Protein AF-A0A0V0RYK8-F1 (afdb_monomer_lite)

Sequence (79 aa):
MLEIVRRYNTSMGGVDILDKLLSSYRPRLRSKKWWWNLFSNALNLAVVAAWRLHRELYQESSTALSHLDFRRDITTHLL

Foldseek 3Di:
DVVVVVVCVVPVCPVVVLVVQCVVDPDPDDDPDPCVSVVSSVVSSVLVVVLVVLCVVCVPPPPNDDSVVSVVVVVVVVD

Secondary structure (DSSP, 8-state):
-HHHHHHHHHHHTHHHHHHHHHHHT------SSHHHHHHHHHHHHHHHHHHHHHHHHTTTSTT---HHHHHHHHHHHH-

Radius of gyration: 16.2 Å; chains: 1; bounding box: 26×46×38 Å

Structure (mmCIF, N/CA/C/O backbone):
data_AF-A0A0V0RYK8-F1
#
_entry.id   AF-A0A0V0RYK8-F1
#
loop_
_atom_site.group_PDB
_atom_site.id
_atom_site.type_symbol
_atom_site.label_atom_id
_atom_site.label_alt_id
_atom_site.label_comp_id
_atom_site.label_asym_id
_atom_site.label_entity_id
_atom_site.label_seq_id
_atom_site.pdbx_PDB_ins_code
_atom_site.Cartn_x
_atom_site.Cartn_y
_atom_site.Cartn_z
_atom_site.occupancy
_atom_site.B_iso_or_equiv
_atom_site.auth_seq_id
_atom_site.auth_comp_id
_atom_site.auth_asym_id
_atom_site.auth_atom_id
_atom_site.pdbx_PDB_model_num
ATOM 1 N N . MET A 1 1 ? 17.273 -27.354 -20.796 1.00 61.84 1 MET A N 1
ATOM 2 C CA . MET A 1 1 ? 16.562 -26.172 -21.339 1.00 61.84 1 MET A CA 1
ATOM 3 C C . MET A 1 1 ? 15.187 -25.981 -20.690 1.00 61.84 1 MET A C 1
ATOM 5 O O . MET A 1 1 ? 14.953 -24.914 -20.144 1.00 61.84 1 MET A O 1
ATOM 9 N N . LEU A 1 2 ? 14.330 -27.011 -20.632 1.00 81.62 2 LEU A N 1
ATOM 10 C CA . LEU A 1 2 ? 12.997 -26.934 -19.999 1.00 81.62 2 LEU A CA 1
ATOM 11 C C . LEU A 1 2 ? 13.013 -26.578 -18.497 1.00 81.62 2 LEU A C 1
ATOM 13 O O . LEU A 1 2 ? 12.173 -25.812 -18.040 1.00 81.62 2 LEU A O 1
ATOM 17 N N . GLU A 1 3 ? 13.996 -27.067 -17.734 1.00 86.50 3 GLU A N 1
ATOM 18 C CA . GLU A 1 3 ? 14.083 -26.796 -16.288 1.00 86.50 3 GLU A CA 1
ATOM 19 C C . GLU A 1 3 ? 14.352 -25.321 -15.956 1.00 86.50 3 GLU A C 1
ATOM 21 O O . GLU A 1 3 ? 13.823 -24.788 -14.983 1.00 86.50 3 GLU A O 1
ATOM 26 N N . ILE A 1 4 ? 15.145 -24.643 -16.789 1.00 88.75 4 ILE A N 1
ATOM 27 C CA . ILE A 1 4 ? 15.483 -23.225 -16.611 1.00 88.75 4 ILE A CA 1
ATOM 28 C C . ILE A 1 4 ? 14.237 -22.367 -16.845 1.00 88.75 4 ILE A C 1
ATOM 30 O O . ILE A 1 4 ? 13.924 -21.498 -16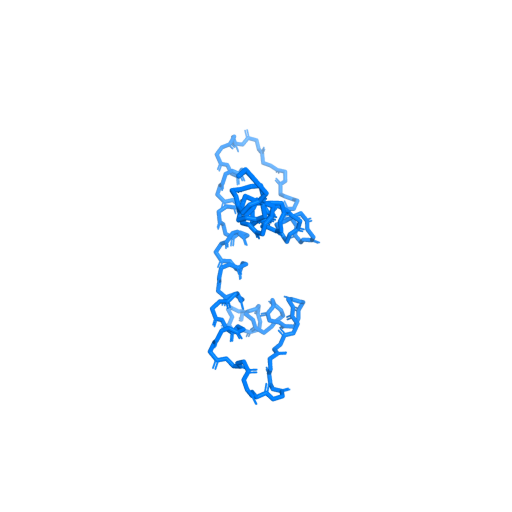.035 1.00 88.75 4 ILE A O 1
ATOM 34 N N . VAL A 1 5 ? 13.487 -22.667 -17.910 1.00 90.75 5 VAL A N 1
ATOM 35 C CA . VAL A 1 5 ? 12.223 -21.987 -18.227 1.00 90.75 5 VAL A CA 1
ATOM 36 C C . VAL A 1 5 ? 11.187 -22.220 -17.125 1.00 90.75 5 VAL A C 1
ATOM 38 O O . VAL A 1 5 ? 10.515 -21.283 -16.704 1.00 90.75 5 VAL A O 1
ATOM 41 N N . ARG A 1 6 ? 11.098 -23.446 -16.592 1.00 89.56 6 ARG A N 1
ATOM 42 C CA . ARG A 1 6 ? 10.191 -23.772 -15.482 1.00 89.56 6 ARG A CA 1
ATOM 43 C C . ARG A 1 6 ? 10.502 -22.949 -14.231 1.00 89.56 6 ARG A C 1
ATOM 45 O O . ARG A 1 6 ? 9.598 -22.336 -13.676 1.00 89.56 6 ARG A O 1
ATOM 52 N N . ARG A 1 7 ? 11.771 -22.891 -13.813 1.00 86.94 7 ARG A N 1
ATOM 53 C CA . ARG A 1 7 ? 12.192 -22.098 -12.643 1.00 86.94 7 ARG A CA 1
ATOM 54 C C . ARG A 1 7 ? 11.951 -20.605 -12.834 1.00 86.94 7 ARG A C 1
ATOM 56 O O . ARG A 1 7 ? 11.522 -19.943 -11.895 1.00 86.94 7 ARG A O 1
ATOM 63 N N . TYR A 1 8 ? 12.197 -20.093 -14.038 1.00 88.81 8 TYR A N 1
ATOM 64 C CA . TYR A 1 8 ? 11.910 -18.702 -14.369 1.00 88.81 8 TYR A CA 1
ATOM 65 C C . TYR A 1 8 ? 10.416 -18.392 -14.219 1.00 88.81 8 TYR A C 1
ATOM 67 O O . TYR A 1 8 ? 10.057 -17.495 -13.462 1.00 88.81 8 TYR A O 1
ATOM 75 N N . ASN A 1 9 ? 9.546 -19.189 -14.844 1.00 88.94 9 ASN A N 1
ATOM 76 C CA . ASN A 1 9 ? 8.099 -18.967 -14.808 1.00 88.94 9 ASN A CA 1
ATOM 77 C C . ASN A 1 9 ? 7.513 -19.061 -13.390 1.00 88.94 9 ASN A C 1
ATOM 79 O O . ASN A 1 9 ? 6.604 -18.304 -13.061 1.00 88.94 9 ASN A O 1
ATOM 83 N N . THR A 1 10 ? 8.044 -19.941 -12.534 1.00 86.12 10 THR A N 1
ATOM 84 C CA . THR A 1 10 ? 7.605 -20.038 -11.132 1.00 86.12 10 THR A CA 1
ATOM 85 C C . THR A 1 10 ? 7.943 -18.778 -10.327 1.00 86.12 10 THR A C 1
ATOM 87 O O . THR A 1 10 ? 7.149 -18.358 -9.488 1.00 86.12 10 THR A O 1
ATOM 90 N N . SER A 1 11 ? 9.099 -18.159 -10.578 1.00 82.38 11 SER A N 1
ATOM 91 C CA . SER A 1 11 ? 9.580 -17.006 -9.799 1.00 82.38 11 SER A CA 1
ATOM 92 C C . SER A 1 11 ? 9.196 -15.645 -10.394 1.00 82.38 11 SER A C 1
ATOM 94 O O . SER A 1 11 ? 9.182 -14.648 -9.674 1.00 82.38 11 SER A O 1
ATOM 96 N N . MET A 1 12 ? 8.875 -15.582 -11.690 1.00 88.69 12 MET A N 1
ATOM 97 C CA . MET A 1 12 ? 8.611 -14.337 -12.426 1.00 88.69 12 MET A CA 1
ATOM 98 C C . MET A 1 12 ? 7.438 -13.527 -11.848 1.00 88.69 12 MET A C 1
ATOM 100 O O . MET A 1 12 ? 7.492 -12.301 -11.821 1.00 88.69 12 MET A O 1
ATOM 104 N N . GLY A 1 13 ? 6.402 -14.195 -11.332 1.00 88.19 13 GLY A N 1
ATOM 105 C CA . GLY A 1 13 ? 5.152 -13.542 -10.922 1.00 88.19 13 GLY A CA 1
ATOM 106 C C . GLY A 1 13 ? 5.204 -12.756 -9.607 1.00 88.19 13 GLY A C 1
ATOM 107 O O . GLY A 1 13 ? 4.220 -12.112 -9.252 1.00 88.19 13 GLY A O 1
ATOM 108 N N . GLY A 1 14 ? 6.311 -12.794 -8.857 1.00 87.75 14 GLY A N 1
ATOM 109 C CA . GLY A 1 14 ? 6.389 -12.143 -7.543 1.00 87.75 14 GLY A CA 1
ATOM 110 C C . GLY A 1 14 ? 6.136 -10.631 -7.594 1.00 87.75 14 GLY A C 1
ATOM 111 O O . GLY A 1 14 ? 5.389 -10.099 -6.771 1.00 87.75 14 GLY A O 1
ATOM 112 N N . VAL A 1 15 ? 6.709 -9.952 -8.594 1.00 89.19 15 VAL A N 1
ATOM 113 C CA . VAL A 1 15 ? 6.558 -8.499 -8.783 1.00 89.19 15 VAL A CA 1
ATOM 114 C C . VAL A 1 15 ? 5.136 -8.146 -9.221 1.00 89.19 15 VAL A C 1
ATOM 116 O O . VAL A 1 15 ? 4.539 -7.233 -8.655 1.00 89.19 15 VAL A O 1
ATOM 119 N N . ASP A 1 16 ? 4.555 -8.910 -10.147 1.00 91.44 16 ASP A N 1
ATOM 1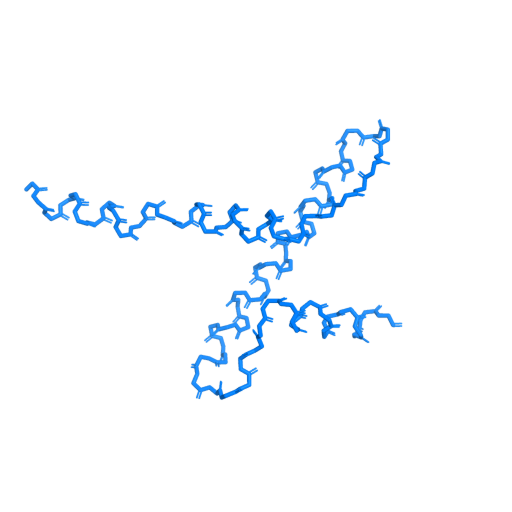20 C CA . ASP A 1 16 ? 3.186 -8.684 -10.631 1.00 91.44 16 ASP A CA 1
ATOM 121 C C . ASP A 1 16 ? 2.145 -8.882 -9.522 1.00 91.44 16 ASP A C 1
ATOM 123 O O . ASP A 1 16 ? 1.166 -8.138 -9.419 1.00 91.44 16 ASP A O 1
ATOM 127 N N . ILE A 1 17 ? 2.361 -9.871 -8.646 1.00 90.62 17 ILE A N 1
ATOM 128 C CA . ILE A 1 17 ? 1.511 -10.092 -7.471 1.00 90.62 17 ILE A CA 1
ATOM 129 C C . ILE A 1 17 ? 1.594 -8.890 -6.527 1.00 90.62 17 ILE A C 1
ATOM 131 O O . ILE A 1 17 ? 0.558 -8.431 -6.037 1.00 90.62 17 ILE A O 1
ATOM 135 N N . LEU A 1 18 ? 2.802 -8.373 -6.276 1.00 91.19 18 LEU A N 1
ATOM 136 C CA . LEU A 1 18 ? 2.989 -7.192 -5.439 1.00 91.19 18 LEU A CA 1
ATOM 137 C C . LEU A 1 18 ? 2.279 -5.972 -6.037 1.0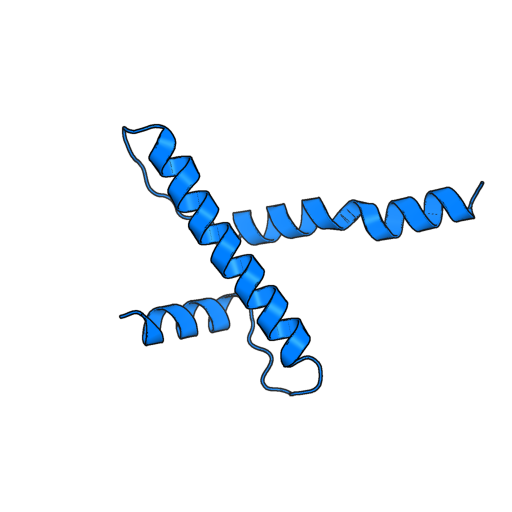0 91.19 18 LEU A C 1
ATOM 139 O O . LEU A 1 18 ? 1.516 -5.315 -5.329 1.00 91.19 18 LEU A O 1
ATOM 143 N N . ASP A 1 19 ? 2.472 -5.697 -7.328 1.00 91.88 19 ASP A N 1
ATOM 144 C CA . ASP A 1 19 ? 1.843 -4.556 -8.001 1.00 91.88 19 ASP A CA 1
ATOM 145 C C . ASP A 1 19 ? 0.309 -4.657 -7.973 1.00 91.88 19 ASP A C 1
ATOM 147 O O . ASP A 1 19 ? -0.391 -3.696 -7.634 1.00 91.88 19 ASP A O 1
ATOM 151 N N . LYS A 1 20 ? -0.234 -5.865 -8.177 1.00 92.06 20 LYS A N 1
ATOM 152 C CA . LYS A 1 20 ? -1.672 -6.133 -8.044 1.00 92.06 20 LYS A CA 1
ATOM 153 C C . LYS A 1 20 ? -2.188 -5.854 -6.627 1.00 92.06 20 LYS A C 1
ATOM 155 O O . LYS A 1 20 ? -3.246 -5.235 -6.472 1.00 92.06 20 LYS A O 1
ATOM 160 N N . LEU A 1 21 ? -1.463 -6.279 -5.588 1.00 92.00 21 LEU A N 1
ATOM 161 C CA . LEU A 1 21 ? -1.835 -6.033 -4.186 1.00 92.00 21 LEU A CA 1
ATOM 162 C C . LEU A 1 21 ? -1.773 -4.542 -3.827 1.00 92.00 21 LEU A C 1
ATOM 164 O O . LEU A 1 21 ? -2.689 -4.037 -3.172 1.00 92.00 21 LEU A O 1
ATOM 168 N N . LEU A 1 22 ? -0.744 -3.833 -4.298 1.00 92.38 22 LEU A N 1
ATOM 169 C CA . LEU A 1 22 ? -0.599 -2.387 -4.117 1.00 92.38 22 LEU A CA 1
ATOM 170 C C . LEU A 1 22 ? -1.722 -1.613 -4.814 1.00 92.38 22 LEU A C 1
ATOM 172 O O . LEU A 1 22 ? -2.280 -0.680 -4.231 1.00 92.38 22 LEU A O 1
ATOM 176 N N . SER A 1 23 ? -2.072 -2.013 -6.037 1.00 91.44 23 SER A N 1
ATOM 177 C CA . SER A 1 23 ? -3.122 -1.386 -6.843 1.00 91.44 23 SER A CA 1
ATOM 178 C C . SER A 1 23 ? -4.515 -1.567 -6.229 1.00 91.44 23 SER A C 1
ATOM 180 O O . SER A 1 23 ? -5.312 -0.627 -6.220 1.00 91.44 23 SER A O 1
ATOM 182 N N . SER A 1 24 ? -4.778 -2.736 -5.628 1.00 90.25 24 SER A N 1
ATOM 183 C CA . SER A 1 24 ? -6.085 -3.108 -5.057 1.00 90.25 24 SER A CA 1
ATOM 184 C C . SER A 1 24 ? -6.602 -2.116 -4.009 1.00 90.25 24 SER A C 1
ATOM 186 O O . SER A 1 24 ? -7.800 -1.854 -3.947 1.00 90.25 24 SER A O 1
ATOM 188 N N . TYR A 1 25 ? -5.705 -1.532 -3.211 1.00 89.25 25 TYR A N 1
ATOM 189 C CA . TYR A 1 25 ? -6.058 -0.555 -2.177 1.00 89.25 25 TYR A CA 1
ATOM 190 C C . TYR A 1 25 ? -5.169 0.692 -2.214 1.00 89.25 25 TYR A C 1
ATOM 192 O O . TYR A 1 25 ? -4.786 1.241 -1.172 1.00 89.25 25 TYR A O 1
ATOM 200 N N . ARG A 1 26 ? -4.822 1.130 -3.427 1.00 87.69 26 ARG A N 1
ATOM 201 C CA . ARG A 1 26 ? -3.944 2.277 -3.655 1.00 87.69 26 ARG A CA 1
ATOM 202 C C . ARG A 1 26 ? -4.508 3.551 -3.003 1.00 87.69 26 ARG A C 1
ATOM 204 O O . ARG A 1 26 ? -5.596 3.990 -3.391 1.00 87.69 26 ARG A O 1
ATOM 211 N N . PRO A 1 27 ? -3.769 4.205 -2.086 1.00 85.31 27 PRO A N 1
ATOM 212 C CA . PRO A 1 27 ? -4.172 5.491 -1.530 1.00 85.31 27 PRO A CA 1
ATOM 213 C C . PRO A 1 27 ? -4.273 6.547 -2.637 1.00 85.31 27 PRO A C 1
ATOM 215 O O . PRO A 1 27 ? -3.310 6.796 -3.364 1.00 85.31 27 PRO A O 1
ATOM 218 N N . ARG A 1 28 ? -5.438 7.185 -2.777 1.00 82.00 28 ARG A N 1
ATOM 219 C CA . ARG A 1 28 ? -5.653 8.287 -3.729 1.00 82.00 28 ARG A CA 1
ATOM 220 C C . ARG A 1 28 ? -5.550 9.623 -3.002 1.00 82.00 28 ARG A C 1
ATOM 222 O O . ARG A 1 28 ? -6.553 10.268 -2.722 1.00 82.00 28 ARG A O 1
ATOM 229 N N . LEU A 1 29 ? -4.322 10.026 -2.684 1.00 82.44 29 LEU A N 1
ATOM 230 C CA . LEU A 1 29 ? -4.037 11.318 -2.062 1.00 82.44 29 LEU A CA 1
ATOM 231 C C . LEU A 1 29 ? -3.502 12.281 -3.122 1.00 82.44 29 LEU A C 1
ATOM 233 O O . LEU A 1 29 ? -2.397 12.110 -3.630 1.00 82.44 29 LEU A O 1
ATOM 237 N N . ARG A 1 30 ? -4.280 13.311 -3.467 1.00 80.44 30 ARG A N 1
ATOM 238 C CA . ARG A 1 30 ? -3.826 14.354 -4.395 1.00 80.44 30 ARG A CA 1
ATOM 239 C C . ARG A 1 30 ? -3.026 15.396 -3.618 1.00 80.44 30 ARG A C 1
ATOM 241 O O . ARG A 1 30 ? -3.596 16.185 -2.873 1.00 80.44 30 ARG A O 1
ATOM 248 N N . SER A 1 31 ? -1.710 15.412 -3.809 1.00 84.12 31 SER A N 1
ATOM 249 C CA . SER A 1 31 ? -0.820 16.417 -3.222 1.00 84.12 31 SER A CA 1
ATOM 250 C C . SER A 1 31 ? -0.092 17.208 -4.300 1.00 84.12 31 SER A C 1
ATOM 252 O O . SER A 1 31 ? 0.221 16.684 -5.366 1.00 84.12 31 SER A O 1
ATOM 254 N N . LYS A 1 32 ? 0.194 18.482 -4.012 1.00 86.81 32 LYS A N 1
ATOM 255 C CA . LYS A 1 32 ? 1.022 19.346 -4.871 1.00 86.81 32 LYS A CA 1
ATOM 256 C C . LYS A 1 32 ? 2.514 19.004 -4.768 1.00 86.81 32 LYS A C 1
ATOM 258 O O . LYS A 1 32 ? 3.295 19.400 -5.624 1.00 86.81 32 LYS A O 1
ATOM 263 N N . LYS A 1 33 ? 2.917 18.288 -3.711 1.00 91.69 33 LYS A N 1
ATOM 264 C CA . LYS A 1 33 ? 4.305 17.885 -3.467 1.00 91.69 33 LYS A CA 1
ATOM 265 C C . LYS A 1 33 ? 4.558 16.508 -4.085 1.00 91.69 33 LYS A C 1
ATOM 267 O O . LYS A 1 33 ? 3.923 15.536 -3.683 1.00 91.69 33 LYS A O 1
ATOM 272 N N . TRP A 1 34 ? 5.508 16.416 -5.017 1.00 88.50 34 TRP A N 1
ATOM 273 C CA . TRP A 1 34 ? 5.822 15.181 -5.757 1.00 88.50 34 TRP A CA 1
ATOM 274 C C . TRP A 1 34 ? 6.167 13.991 -4.842 1.00 88.50 34 TRP A C 1
ATOM 276 O O . TRP A 1 34 ? 5.746 12.865 -5.099 1.00 88.50 34 TRP A O 1
ATOM 286 N N . TRP A 1 35 ? 6.864 14.246 -3.730 1.00 91.12 35 TRP A N 1
ATOM 287 C CA . TRP A 1 35 ? 7.310 13.220 -2.782 1.00 91.12 35 TRP A CA 1
ATOM 288 C C . TRP A 1 35 ? 6.171 12.610 -1.954 1.00 91.12 35 TRP A C 1
ATOM 290 O O . TRP A 1 35 ? 6.330 11.531 -1.389 1.00 91.12 35 TRP A O 1
ATOM 300 N N . TRP A 1 36 ? 4.995 13.244 -1.911 1.00 91.56 36 TRP A N 1
ATOM 301 C CA . TRP A 1 36 ? 3.854 12.716 -1.159 1.00 91.56 36 TRP A CA 1
ATOM 302 C C . TRP A 1 36 ? 3.282 11.442 -1.785 1.00 91.56 36 TRP A C 1
ATOM 304 O O . TRP A 1 36 ? 2.843 10.539 -1.072 1.00 91.56 36 TRP A O 1
ATOM 314 N N . ASN A 1 37 ? 3.343 11.334 -3.116 1.00 88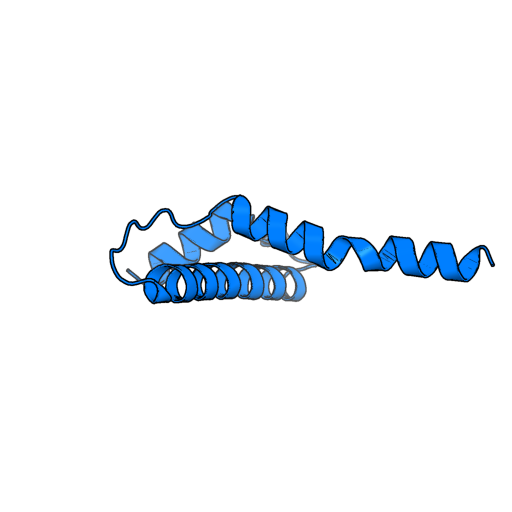.00 37 ASN A N 1
ATOM 315 C CA . ASN A 1 37 ? 2.980 10.109 -3.830 1.00 88.00 37 ASN A CA 1
ATOM 316 C C . ASN A 1 37 ? 3.925 8.957 -3.467 1.00 88.00 37 ASN A C 1
ATOM 318 O O . ASN A 1 37 ? 3.480 7.827 -3.301 1.00 88.00 37 ASN A O 1
ATOM 322 N N . LEU A 1 38 ? 5.220 9.248 -3.300 1.00 90.25 38 LEU A N 1
ATOM 323 C CA . LEU A 1 38 ? 6.207 8.252 -2.888 1.00 90.25 38 LEU A CA 1
ATOM 324 C C . LEU A 1 38 ? 5.961 7.800 -1.444 1.00 90.25 38 LEU A C 1
ATOM 326 O O . LEU A 1 38 ? 5.896 6.604 -1.183 1.00 90.25 38 LEU A O 1
ATOM 330 N N . PHE A 1 39 ? 5.758 8.751 -0.528 1.00 91.88 39 PHE A N 1
ATOM 331 C CA . PHE A 1 39 ? 5.486 8.467 0.882 1.00 91.88 39 PHE A CA 1
ATOM 332 C C . PHE A 1 39 ? 4.219 7.621 1.075 1.00 91.88 39 PHE A C 1
ATOM 334 O O . PHE A 1 39 ? 4.246 6.585 1.735 1.00 91.88 39 PHE A O 1
ATOM 341 N N . SER A 1 40 ? 3.113 8.016 0.444 1.00 91.19 40 SER A N 1
ATOM 342 C CA . SER A 1 40 ? 1.851 7.270 0.527 1.00 91.19 40 SER A CA 1
ATOM 343 C C . SER A 1 40 ? 1.940 5.878 -0.106 1.00 91.19 40 SER A C 1
ATOM 345 O O . SER A 1 40 ? 1.364 4.927 0.425 1.00 91.19 40 SER A O 1
ATOM 347 N N . ASN A 1 41 ? 2.704 5.723 -1.192 1.00 91.25 41 ASN A N 1
ATOM 348 C CA . ASN A 1 41 ? 2.964 4.410 -1.776 1.00 91.25 41 ASN A CA 1
ATOM 349 C C . ASN A 1 41 ? 3.856 3.534 -0.878 1.00 91.25 41 ASN A C 1
ATOM 351 O O . ASN A 1 41 ? 3.620 2.333 -0.782 1.00 91.25 41 ASN A O 1
ATOM 355 N N . ALA A 1 42 ? 4.831 4.123 -0.180 1.00 93.19 42 ALA A N 1
ATOM 356 C CA . ALA A 1 42 ? 5.673 3.408 0.778 1.00 93.19 42 ALA A CA 1
ATOM 357 C C .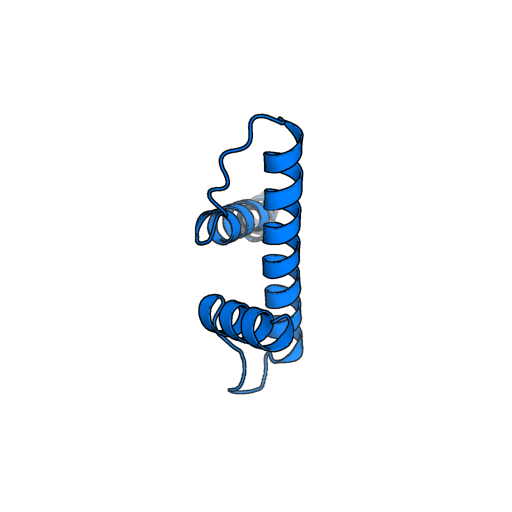 ALA A 1 42 ? 4.864 2.884 1.977 1.00 93.19 42 ALA A C 1
ATOM 359 O O . ALA A 1 42 ? 5.033 1.732 2.370 1.00 93.19 42 ALA A O 1
ATOM 360 N N . LEU A 1 43 ? 3.923 3.677 2.505 1.00 93.00 43 LEU A N 1
ATOM 361 C CA . LEU A 1 43 ? 2.996 3.211 3.544 1.00 93.00 43 LEU A CA 1
ATOM 362 C C . LEU A 1 43 ? 2.110 2.062 3.046 1.00 93.00 43 LEU A C 1
ATOM 364 O O . LEU A 1 43 ? 1.934 1.067 3.745 1.00 93.00 43 LEU A O 1
ATOM 368 N N . ASN A 1 44 ? 1.587 2.165 1.820 1.00 92.69 44 ASN A N 1
ATOM 369 C CA . ASN A 1 44 ? 0.808 1.090 1.203 1.00 92.69 44 ASN A CA 1
ATOM 370 C C . ASN A 1 44 ? 1.623 -0.212 1.091 1.00 92.69 44 ASN A C 1
ATOM 372 O O . ASN A 1 44 ? 1.127 -1.287 1.423 1.00 92.69 44 ASN A O 1
ATOM 376 N N . LEU A 1 45 ? 2.890 -0.102 0.681 1.00 94.56 45 LEU A N 1
ATOM 377 C CA . LEU A 1 45 ? 3.820 -1.226 0.607 1.00 94.56 45 LEU A CA 1
ATOM 378 C C . LEU A 1 45 ? 4.092 -1.852 1.977 1.00 94.56 45 LEU A C 1
ATOM 380 O O . LEU A 1 45 ? 4.062 -3.076 2.089 1.00 94.56 45 LEU A O 1
ATOM 384 N N . ALA A 1 46 ? 4.294 -1.038 3.015 1.00 94.38 46 ALA A N 1
ATOM 385 C CA . ALA A 1 46 ? 4.500 -1.527 4.377 1.00 94.38 46 ALA A CA 1
ATOM 386 C C . ALA A 1 46 ? 3.305 -2.356 4.878 1.00 94.38 46 ALA A C 1
ATOM 388 O O . ALA A 1 46 ? 3.496 -3.429 5.445 1.00 94.38 46 ALA A O 1
ATOM 389 N N . VAL A 1 47 ? 2.072 -1.915 4.598 1.00 93.69 47 VAL A N 1
ATOM 390 C CA . VAL A 1 47 ? 0.852 -2.659 4.956 1.00 93.69 47 VAL A CA 1
ATOM 391 C C . VAL A 1 47 ? 0.767 -3.999 4.216 1.00 93.69 47 VAL A C 1
ATOM 393 O O . VAL A 1 47 ? 0.456 -5.018 4.831 1.00 93.69 47 VAL A O 1
ATOM 396 N N . VAL A 1 48 ? 1.076 -4.027 2.914 1.00 94.12 48 VAL A N 1
ATOM 397 C CA . VAL A 1 48 ? 1.088 -5.276 2.127 1.00 94.12 48 VAL A CA 1
ATOM 398 C C . VAL A 1 48 ? 2.160 -6.245 2.638 1.00 94.12 48 VAL A C 1
ATOM 400 O O . VAL A 1 48 ? 1.897 -7.443 2.751 1.00 94.12 48 VAL A O 1
ATOM 403 N N . ALA A 1 49 ? 3.348 -5.741 2.983 1.00 93.75 49 ALA A N 1
ATOM 404 C CA . ALA A 1 49 ? 4.426 -6.547 3.553 1.00 93.75 49 ALA A CA 1
ATOM 405 C C . ALA A 1 49 ? 4.043 -7.122 4.928 1.00 93.75 49 ALA A C 1
ATOM 407 O O . ALA A 1 49 ? 4.216 -8.317 5.161 1.00 93.75 49 ALA A O 1
ATOM 408 N N . ALA A 1 50 ? 3.447 -6.308 5.804 1.00 93.00 50 ALA A N 1
ATOM 409 C CA . ALA A 1 50 ? 2.955 -6.755 7.106 1.00 93.00 50 ALA A CA 1
ATOM 410 C C . ALA A 1 50 ? 1.861 -7.827 6.972 1.00 93.00 50 ALA A C 1
ATOM 412 O O . ALA A 1 50 ? 1.894 -8.834 7.676 1.00 93.00 50 ALA A O 1
ATOM 413 N N . TRP A 1 51 ? 0.939 -7.667 6.016 1.00 92.81 51 TRP A N 1
ATOM 414 C CA . TRP A 1 51 ? -0.074 -8.684 5.724 1.00 92.81 51 TRP A CA 1
ATOM 415 C C . TRP A 1 51 ? 0.554 -9.994 5.240 1.00 92.81 51 TRP A C 1
ATOM 417 O O . TRP A 1 51 ? 0.110 -11.079 5.618 1.00 92.81 51 TRP A O 1
ATOM 427 N N . ARG A 1 52 ? 1.598 -9.911 4.406 1.00 90.38 52 ARG A N 1
ATOM 428 C CA . ARG A 1 52 ? 2.310 -11.096 3.922 1.00 90.38 52 ARG A CA 1
ATOM 429 C C . ARG A 1 52 ? 2.967 -11.856 5.073 1.00 90.38 52 ARG A C 1
ATOM 431 O O . ARG A 1 52 ? 2.770 -13.063 5.163 1.00 90.38 52 ARG A O 1
ATOM 438 N N . LEU A 1 53 ? 3.642 -11.141 5.973 1.00 91.50 53 LEU A N 1
ATOM 439 C CA . LEU A 1 53 ? 4.223 -11.713 7.190 1.00 91.50 53 LEU A CA 1
ATOM 440 C C . LEU A 1 53 ? 3.151 -12.334 8.092 1.00 91.50 53 LEU A C 1
ATOM 442 O O . LEU A 1 53 ? 3.312 -13.464 8.539 1.00 91.50 53 LEU A O 1
ATOM 446 N N . HIS A 1 54 ? 2.020 -11.653 8.300 1.00 90.25 54 HIS A N 1
ATOM 447 C CA . HIS A 1 54 ? 0.886 -12.214 9.038 1.00 90.25 54 HIS A CA 1
ATOM 448 C C . HIS A 1 54 ? 0.429 -13.542 8.416 1.00 90.25 54 HIS A C 1
ATOM 450 O O . HIS A 1 54 ? 0.243 -14.538 9.105 1.00 90.25 54 HIS A O 1
ATOM 456 N N . ARG A 1 55 ? 0.288 -13.608 7.091 1.00 89.25 55 ARG A N 1
ATOM 457 C CA . ARG A 1 55 ? -0.103 -14.853 6.417 1.00 89.25 55 ARG A CA 1
ATOM 458 C C . ARG A 1 55 ? 0.914 -15.983 6.539 1.00 89.25 55 ARG A C 1
ATOM 460 O O . ARG A 1 55 ? 0.503 -17.137 6.504 1.00 89.25 55 ARG A O 1
ATOM 467 N N . GLU A 1 56 ? 2.198 -15.665 6.631 1.00 88.56 56 GLU A N 1
ATOM 468 C CA . GLU A 1 56 ? 3.256 -16.657 6.840 1.00 88.56 56 GLU A CA 1
ATOM 469 C C . GLU A 1 56 ? 3.273 -17.163 8.288 1.00 88.56 56 GLU A C 1
ATOM 471 O O . GLU A 1 56 ? 3.445 -18.355 8.510 1.00 88.56 56 GLU A O 1
ATOM 476 N N . LEU A 1 57 ? 3.005 -16.294 9.268 1.00 87.19 57 LEU A N 1
ATOM 477 C CA . LEU A 1 57 ? 2.941 -16.672 10.685 1.00 87.19 57 LEU A CA 1
ATOM 478 C C . LEU A 1 57 ? 1.681 -17.476 11.040 1.00 87.19 57 LEU A C 1
ATOM 480 O O . LEU A 1 57 ? 1.743 -18.397 11.848 1.00 87.19 57 LEU A O 1
ATOM 484 N N . TYR A 1 58 ? 0.539 -17.149 10.431 1.00 83.94 58 TYR A N 1
ATOM 485 C CA . TYR A 1 58 ? -0.761 -17.771 10.717 1.00 83.94 58 TYR A CA 1
ATOM 486 C C . TYR A 1 58 ? -1.177 -18.800 9.652 1.00 83.94 58 TYR A C 1
ATOM 488 O O . TYR A 1 58 ? -2.361 -19.047 9.447 1.00 83.94 58 TYR A O 1
ATOM 496 N N . GLN A 1 59 ? -0.212 -19.404 8.953 1.00 68.75 59 GLN A N 1
ATOM 497 C CA . GLN A 1 59 ? -0.458 -20.268 7.791 1.00 68.75 59 GLN A CA 1
ATOM 498 C C . GLN A 1 59 ? -1.265 -21.541 8.118 1.00 68.75 59 GLN A C 1
ATOM 500 O O . GLN A 1 59 ? -1.984 -22.039 7.255 1.00 68.75 59 GLN A O 1
ATOM 505 N N . GLU A 1 60 ? -1.189 -22.029 9.362 1.00 64.19 60 GLU A N 1
ATOM 506 C CA . GLU A 1 60 ? -1.899 -23.231 9.832 1.00 64.19 60 GLU A CA 1
ATOM 507 C C . GLU A 1 60 ? -3.168 -22.938 10.648 1.00 64.19 60 GLU A C 1
ATOM 509 O O . GLU A 1 60 ? -3.914 -23.851 10.999 1.00 64.19 60 GLU A O 1
ATOM 514 N N . SER A 1 61 ? -3.453 -21.669 10.948 1.00 65.75 61 SER A N 1
ATOM 515 C CA . SER A 1 61 ? -4.624 -21.287 11.736 1.00 65.75 61 SER A CA 1
ATOM 516 C C . SER A 1 61 ? -5.732 -20.729 10.843 1.00 65.75 61 SER A C 1
ATOM 518 O O . SER A 1 61 ? -5.506 -19.938 9.930 1.00 65.75 61 SER A O 1
ATOM 520 N N . SER A 1 62 ? -6.986 -21.086 11.147 1.00 65.75 62 SER A N 1
ATOM 521 C CA . SER A 1 62 ? -8.182 -20.510 10.496 1.00 65.75 62 SER A CA 1
ATOM 522 C C . SER A 1 62 ? -8.364 -19.003 10.765 1.00 65.75 62 SER A C 1
ATOM 524 O O . SER A 1 62 ? -9.375 -18.422 10.384 1.00 65.75 62 SER A O 1
ATOM 526 N N . THR A 1 63 ? -7.395 -18.361 11.422 1.00 70.38 63 THR A N 1
ATOM 527 C CA . THR A 1 63 ? -7.365 -16.937 11.764 1.00 70.38 63 THR A CA 1
ATOM 528 C C . THR A 1 63 ? -6.617 -16.091 10.731 1.00 70.38 63 THR A C 1
ATOM 530 O O . THR A 1 63 ? -6.460 -14.888 10.929 1.00 70.38 63 THR A O 1
ATOM 533 N N . ALA A 1 64 ? -6.137 -16.677 9.626 1.00 78.69 64 ALA A N 1
ATOM 534 C CA . ALA A 1 64 ? -5.488 -15.924 8.557 1.00 78.69 64 ALA A CA 1
ATOM 535 C C . ALA A 1 64 ? -6.459 -14.910 7.918 1.00 78.69 64 ALA A C 1
ATOM 537 O O . ALA A 1 64 ? -7.312 -15.254 7.100 1.00 78.69 64 ALA A O 1
ATOM 538 N N . LEU A 1 65 ? -6.301 -13.636 8.282 1.00 84.00 65 LEU A N 1
ATOM 539 C CA . LEU A 1 65 ? -7.144 -12.546 7.800 1.00 84.00 65 LEU A CA 1
ATOM 540 C C . LEU A 1 65 ? -6.955 -12.285 6.299 1.00 84.00 65 LEU A C 1
ATOM 542 O O . LEU A 1 65 ? -5.840 -12.311 5.752 1.00 84.00 65 LEU A O 1
ATOM 546 N N . SER A 1 66 ? -8.062 -11.956 5.627 1.00 88.75 66 SER A N 1
ATOM 547 C CA . SER A 1 66 ? -8.018 -11.424 4.266 1.00 88.75 66 SER A CA 1
ATOM 548 C C . SER A 1 66 ? -7.262 -10.086 4.241 1.00 88.75 66 SER A C 1
ATOM 550 O O . SER A 1 66 ? -7.131 -9.410 5.262 1.00 88.75 66 SER A O 1
ATOM 552 N N . HIS A 1 67 ? -6.764 -9.664 3.073 1.00 87.88 67 HIS A N 1
ATOM 553 C CA . HIS A 1 67 ? -6.053 -8.381 2.959 1.00 87.88 67 HIS A CA 1
ATOM 554 C C . HIS A 1 67 ? -6.935 -7.190 3.387 1.00 87.88 67 HIS A C 1
ATOM 556 O O . HIS A 1 67 ? -6.430 -6.221 3.953 1.00 87.88 67 HIS A O 1
ATOM 562 N N . LEU A 1 68 ? -8.253 -7.274 3.163 1.00 90.81 68 LEU A N 1
ATOM 563 C CA . LEU A 1 68 ? -9.214 -6.269 3.616 1.00 90.81 68 LEU A CA 1
ATOM 564 C C . LEU A 1 68 ? -9.343 -6.251 5.140 1.00 90.81 68 LEU A C 1
ATOM 566 O O . LEU A 1 68 ? -9.284 -5.182 5.745 1.00 90.81 68 LEU A O 1
ATOM 570 N N . ASP A 1 69 ? -9.537 -7.422 5.744 1.00 91.62 69 ASP A N 1
ATOM 571 C CA . ASP A 1 69 ? -9.797 -7.533 7.181 1.00 91.62 69 ASP A CA 1
ATOM 572 C C . ASP A 1 69 ? -8.557 -7.164 7.988 1.00 91.62 69 ASP A C 1
ATOM 574 O O . ASP A 1 69 ? -8.659 -6.413 8.949 1.00 91.62 69 ASP A O 1
ATOM 578 N N . PHE A 1 70 ? -7.372 -7.558 7.517 1.00 91.69 70 PHE A N 1
ATOM 579 C CA . PHE A 1 70 ? -6.104 -7.135 8.105 1.00 91.69 70 PHE A CA 1
ATOM 580 C C . PHE A 1 70 ? -5.927 -5.609 8.084 1.00 91.69 70 PHE A C 1
ATOM 582 O O . PHE A 1 70 ? -5.470 -5.003 9.047 1.00 91.69 70 PHE A O 1
ATOM 589 N N . ARG A 1 71 ? -6.328 -4.950 6.991 1.00 91.94 71 ARG A N 1
ATOM 590 C CA . ARG A 1 71 ? -6.285 -3.483 6.894 1.00 91.94 71 ARG A CA 1
ATOM 591 C C . ARG A 1 71 ? -7.253 -2.805 7.857 1.00 91.94 71 ARG A C 1
ATOM 593 O O . ARG A 1 71 ? -6.907 -1.770 8.427 1.00 91.94 71 ARG A O 1
ATOM 600 N N . ARG A 1 72 ? -8.458 -3.359 8.019 1.00 92.88 72 ARG A N 1
ATOM 601 C CA . ARG A 1 72 ? -9.437 -2.877 9.004 1.00 92.88 72 ARG A CA 1
ATOM 602 C C . ARG A 1 72 ? -8.892 -3.021 10.417 1.00 92.88 72 ARG A C 1
ATOM 604 O O . ARG A 1 72 ? -8.928 -2.043 11.150 1.00 92.88 72 ARG A O 1
ATOM 611 N N . ASP A 1 73 ? -8.322 -4.179 10.726 1.00 92.56 73 ASP A N 1
ATOM 612 C CA . ASP A 1 73 ? -7.727 -4.481 12.024 1.00 92.56 73 ASP A CA 1
ATOM 613 C C . ASP A 1 73 ? -6.575 -3.523 12.372 1.00 92.56 73 ASP A C 1
ATOM 615 O O . ASP A 1 73 ? -6.570 -2.912 13.439 1.00 92.56 73 ASP A O 1
ATOM 619 N N . ILE A 1 74 ? -5.654 -3.267 11.435 1.00 91.31 74 ILE A N 1
ATOM 620 C CA . ILE A 1 74 ? -4.613 -2.242 11.621 1.00 91.31 74 ILE A CA 1
ATOM 621 C C . ILE A 1 74 ? -5.235 -0.869 11.893 1.00 91.31 74 ILE A C 1
ATOM 623 O O . ILE A 1 74 ? -4.771 -0.132 12.759 1.00 91.31 74 ILE A O 1
ATOM 627 N N . THR A 1 75 ? -6.278 -0.506 11.144 1.00 91.44 75 THR A N 1
ATOM 628 C CA . THR A 1 75 ? -6.921 0.807 11.273 1.00 91.44 75 THR A CA 1
ATOM 629 C C . THR A 1 75 ? -7.581 0.973 12.641 1.00 91.44 75 THR A C 1
ATOM 631 O O . THR A 1 75 ? -7.473 2.047 13.218 1.00 91.44 75 THR A O 1
ATOM 634 N N . THR A 1 76 ? -8.212 -0.074 13.182 1.00 93.38 76 THR A N 1
ATOM 635 C CA . THR A 1 76 ? -8.814 -0.047 14.525 1.00 93.38 76 THR A CA 1
ATOM 636 C C . THR A 1 76 ? -7.791 -0.022 15.654 1.00 93.38 76 THR A C 1
ATOM 638 O O . THR A 1 76 ? -8.125 0.429 16.737 1.00 93.38 76 THR A O 1
ATOM 641 N N . HIS A 1 77 ? -6.568 -0.509 15.430 1.00 90.69 77 HIS A N 1
ATOM 642 C CA . HIS A 1 77 ? -5.502 -0.465 16.438 1.00 90.69 77 HIS A CA 1
ATOM 643 C C . HIS A 1 77 ? -4.688 0.839 16.411 1.00 90.69 77 HIS A C 1
ATOM 645 O O . HIS A 1 77 ? -4.021 1.163 17.391 1.00 90.69 77 HIS A O 1
ATOM 651 N N . LEU A 1 78 ? -4.689 1.562 15.286 1.00 86.75 78 LEU A N 1
ATOM 652 C CA . LEU A 1 78 ? -3.952 2.821 15.117 1.00 86.75 78 LEU A CA 1
ATOM 653 C C . LEU A 1 78 ? -4.793 4.080 15.383 1.00 86.75 78 LEU A C 1
ATOM 655 O O . LEU A 1 78 ? -4.212 5.159 15.512 1.00 86.75 78 LEU A O 1
ATOM 659 N N . LEU A 1 79 ? -6.122 3.957 15.408 1.00 74.06 79 LEU A N 1
ATOM 660 C CA . LEU A 1 79 ? -7.078 5.026 15.723 1.00 74.06 79 LEU A CA 1
ATOM 661 C C . LEU A 1 79 ? -7.632 4.845 17.134 1.00 74.06 79 LEU A C 1
ATOM 663 O O . LEU A 1 79 ? -7.783 5.881 17.816 1.00 74.06 79 LEU A O 1
#

Organism: NCBI:txid6336

pLDDT: mean 87.5, std 7.24, range [61.84, 94.56]

InterPro domains:
  IPR029526 PiggyBac transposable ele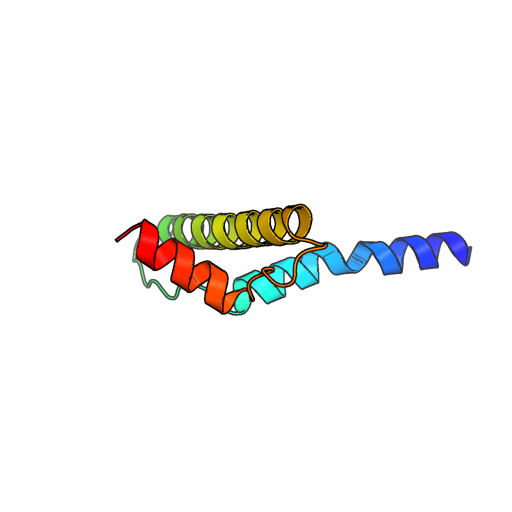ment-derived protein [PF13843] (3-51)